Protein AF-A0A7J0GG10-F1 (afdb_monomer)

Secondary structure (DSSP, 8-state):
-TTSGGGGGTT-SEEEEE-TTS-EEEEEESS---HHHHHHHHHHHHHHEETTEES---HHHHHHHHHHHHHHHHHHHHHHHHHHHHHHHHT-

Radius of gyration: 19.38 Å; Cα contacts (8 Å, |Δi|>4): 59; chains: 1; bounding box: 46×27×62 Å

Mean predicted aligned error: 11.8 Å

Structure (mmCIF, N/CA/C/O backbone):
data_AF-A0A7J0GG10-F1
#
_entry.id   AF-A0A7J0GG10-F1
#
loop_
_atom_site.group_PDB
_atom_site.id
_atom_site.type_symbol
_atom_site.label_atom_id
_atom_site.label_alt_id
_atom_site.label_comp_id
_atom_site.label_asym_id
_atom_site.label_entity_id
_atom_site.label_seq_id
_atom_site.pdbx_PDB_ins_code
_atom_site.Cartn_x
_atom_site.Cartn_y
_atom_site.Cartn_z
_atom_site.occupancy
_atom_site.B_iso_or_equiv
_atom_site.auth_seq_id
_atom_site.auth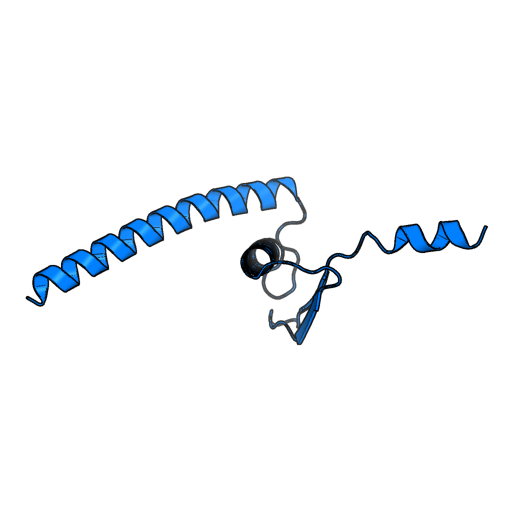_comp_id
_atom_site.auth_asym_id
_atom_site.auth_atom_id
_atom_site.pdbx_PDB_model_num
ATOM 1 N N . MET A 1 1 ? 31.190 4.363 -24.892 1.00 56.78 1 MET A N 1
ATOM 2 C CA . MET A 1 1 ? 29.891 3.772 -25.287 1.00 56.78 1 MET A CA 1
ATOM 3 C C . MET A 1 1 ? 29.279 2.852 -24.219 1.00 56.78 1 MET A C 1
ATOM 5 O O . MET A 1 1 ? 28.086 2.967 -23.991 1.00 56.78 1 MET A O 1
ATOM 9 N N . LEU A 1 2 ? 30.048 2.028 -23.481 1.00 47.97 2 LEU A N 1
ATOM 10 C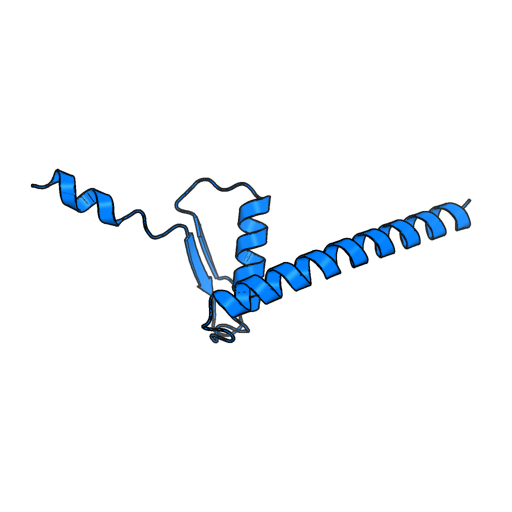 CA . LEU A 1 2 ? 29.497 1.149 -22.421 1.00 47.97 2 LEU A CA 1
ATOM 11 C C . LEU A 1 2 ? 28.978 1.852 -21.142 1.00 47.97 2 LEU A C 1
ATOM 13 O O . LEU A 1 2 ? 28.205 1.259 -20.399 1.00 47.97 2 LEU A O 1
ATOM 17 N N . ARG A 1 3 ? 29.332 3.118 -20.879 1.00 50.59 3 ARG A N 1
ATOM 18 C CA . ARG A 1 3 ? 28.859 3.859 -19.686 1.00 50.59 3 ARG A CA 1
ATOM 19 C C . ARG A 1 3 ? 27.427 4.410 -19.820 1.00 50.59 3 ARG A C 1
ATOM 21 O O . ARG A 1 3 ? 26.851 4.829 -18.825 1.00 50.59 3 ARG A O 1
ATOM 28 N N . LEU A 1 4 ? 26.844 4.381 -21.025 1.00 46.31 4 LEU A N 1
ATOM 29 C CA . LEU A 1 4 ? 25.507 4.926 -21.306 1.00 46.31 4 LEU A CA 1
ATOM 30 C C . LEU A 1 4 ? 24.379 3.881 -21.169 1.00 46.31 4 LEU A C 1
ATOM 32 O O . LEU A 1 4 ? 23.223 4.254 -21.020 1.00 46.31 4 LEU A O 1
ATOM 36 N N . MET A 1 5 ? 24.694 2.578 -21.147 1.00 51.91 5 MET A N 1
ATOM 37 C CA . MET A 1 5 ? 23.689 1.513 -20.968 1.00 51.91 5 MET A CA 1
ATOM 38 C C . MET A 1 5 ? 23.283 1.268 -19.505 1.00 51.91 5 MET A C 1
ATOM 40 O O . MET A 1 5 ? 22.215 0.719 -19.255 1.00 51.91 5 MET A O 1
ATOM 44 N N . LEU A 1 6 ? 24.083 1.712 -18.530 1.00 48.56 6 LEU A N 1
ATOM 45 C CA . LEU A 1 6 ? 23.789 1.540 -17.098 1.00 48.56 6 LEU A CA 1
ATOM 46 C C . LEU A 1 6 ? 22.747 2.531 -16.545 1.00 48.56 6 LEU A C 1
ATOM 48 O O . LEU A 1 6 ? 22.301 2.368 -15.415 1.00 48.56 6 LEU A O 1
ATOM 52 N N . LEU A 1 7 ? 22.327 3.535 -17.324 1.00 45.94 7 LEU A N 1
ATOM 53 C CA . LEU A 1 7 ? 21.376 4.565 -16.878 1.00 45.94 7 LEU A CA 1
ATOM 54 C C . LEU A 1 7 ? 19.893 4.190 -17.058 1.00 45.94 7 LEU A C 1
ATOM 56 O O . LEU A 1 7 ? 19.031 4.879 -16.520 1.00 45.94 7 LEU A O 1
ATOM 60 N N . HIS A 1 8 ? 19.569 3.093 -17.750 1.00 49.75 8 HIS A N 1
ATOM 61 C CA . HIS A 1 8 ? 18.172 2.677 -17.967 1.00 49.75 8 HIS A CA 1
ATOM 62 C C . HIS A 1 8 ? 17.625 1.674 -16.943 1.00 49.75 8 HIS A C 1
ATOM 64 O O . HIS A 1 8 ? 16.464 1.285 -17.037 1.00 49.75 8 HIS A O 1
ATOM 70 N N . VAL A 1 9 ? 18.405 1.290 -15.928 1.00 50.38 9 VAL A N 1
ATOM 71 C CA . VAL A 1 9 ? 17.903 0.434 -14.835 1.00 50.38 9 VAL A CA 1
ATOM 72 C C . VAL A 1 9 ? 17.192 1.240 -13.731 1.00 50.38 9 VAL A C 1
ATOM 74 O O . VAL A 1 9 ? 16.568 0.655 -12.851 1.00 50.38 9 VAL A O 1
ATOM 77 N N . SER A 1 10 ? 17.209 2.579 -13.801 1.00 53.78 10 SER A N 1
ATOM 78 C CA . SER A 1 10 ? 16.624 3.489 -12.797 1.00 53.78 10 SER A CA 1
ATOM 79 C C . SER A 1 10 ? 15.089 3.547 -12.753 1.00 53.78 10 SER A C 1
ATOM 81 O O . SER A 1 10 ? 14.549 4.382 -12.039 1.00 53.78 10 SER A O 1
ATOM 83 N N . GLN A 1 11 ? 14.365 2.717 -13.509 1.00 64.44 11 GLN A N 1
ATOM 84 C CA . GLN A 1 11 ? 12.899 2.824 -13.613 1.00 64.44 11 GLN A CA 1
ATOM 85 C C . GLN A 1 11 ? 12.125 1.802 -12.763 1.00 64.44 11 GLN A C 1
ATOM 87 O O . GLN A 1 11 ? 10.903 1.894 -12.668 1.00 64.44 11 GLN A O 1
ATOM 92 N N . ILE A 1 12 ? 12.798 0.834 -12.126 1.00 69.44 12 ILE A N 1
ATOM 93 C CA . ILE A 1 12 ? 12.132 -0.187 -11.301 1.00 69.44 12 ILE A CA 1
ATOM 94 C C . ILE A 1 12 ? 12.436 0.067 -9.825 1.00 69.44 12 ILE A C 1
ATOM 96 O O . ILE A 1 12 ? 13.498 -0.283 -9.319 1.00 69.44 12 ILE A O 1
ATOM 100 N N . HIS A 1 13 ? 11.471 0.655 -9.122 1.00 73.69 13 HIS A N 1
ATOM 101 C CA . HIS A 1 13 ? 11.573 0.944 -7.689 1.00 73.69 13 HIS A CA 1
ATOM 102 C C . HIS A 1 13 ? 11.340 -0.300 -6.820 1.00 73.69 13 HIS A C 1
ATOM 104 O O . HIS A 1 13 ? 11.985 -0.489 -5.782 1.00 73.69 13 HIS A O 1
ATOM 110 N N . PHE A 1 14 ? 10.437 -1.176 -7.261 1.00 78.44 14 PHE A N 1
ATOM 111 C CA . PHE A 1 14 ? 10.096 -2.415 -6.577 1.00 78.44 14 PHE A CA 1
ATOM 112 C C . PHE A 1 14 ? 9.461 -3.428 -7.534 1.00 78.44 14 PHE A C 1
ATOM 114 O O . PHE A 1 14 ? 8.931 -3.069 -8.583 1.00 78.44 14 PHE A O 1
ATOM 121 N N . VAL A 1 15 ? 9.512 -4.700 -7.151 1.00 81.75 15 VAL A N 1
ATOM 122 C CA . VAL A 1 15 ? 8.829 -5.812 -7.818 1.00 81.75 15 VAL A CA 1
ATOM 123 C C . VAL A 1 15 ? 8.019 -6.563 -6.772 1.00 81.75 15 VAL A C 1
ATOM 125 O O . VAL A 1 15 ? 8.552 -6.925 -5.719 1.00 81.75 15 VAL A O 1
ATOM 128 N N . LEU A 1 16 ? 6.748 -6.823 -7.082 1.00 84.31 16 LEU A N 1
ATOM 129 C CA . LEU A 1 16 ? 5.910 -7.737 -6.315 1.00 84.31 16 LEU A CA 1
ATOM 130 C C . LEU A 1 16 ? 5.454 -8.892 -7.190 1.00 84.31 16 LEU A C 1
ATOM 132 O O . LEU A 1 16 ? 5.096 -8.705 -8.351 1.00 84.31 16 LEU A O 1
ATOM 136 N N . LEU A 1 17 ? 5.429 -10.080 -6.597 1.00 81.12 17 LEU A N 1
ATOM 137 C CA . LEU A 1 17 ? 4.773 -11.248 -7.158 1.00 81.12 17 LEU A CA 1
ATOM 138 C C . LEU A 1 17 ? 3.498 -11.509 -6.366 1.00 81.12 17 LEU A C 1
ATOM 140 O O . LEU A 1 17 ? 3.562 -11.843 -5.180 1.00 81.12 17 LEU A O 1
ATOM 144 N N . ILE A 1 18 ? 2.356 -11.404 -7.036 1.00 80.12 18 ILE A N 1
ATOM 145 C CA . ILE A 1 18 ? 1.041 -11.653 -6.450 1.00 80.12 18 ILE A CA 1
ATOM 146 C C . ILE A 1 18 ? 0.475 -12.931 -7.072 1.00 80.12 18 ILE A C 1
ATOM 148 O O . ILE A 1 18 ? 0.506 -13.125 -8.285 1.00 80.12 18 ILE A O 1
ATOM 152 N N . SER A 1 19 ? 0.008 -13.852 -6.232 1.00 78.19 19 SER A N 1
ATOM 153 C CA . SER A 1 19 ? -0.705 -15.042 -6.707 1.00 78.19 19 SER A CA 1
ATOM 154 C C . SER A 1 19 ? -2.103 -14.680 -7.212 1.00 78.19 19 SER A C 1
ATOM 156 O O . SER A 1 19 ? -2.667 -13.683 -6.779 1.00 78.19 19 SER A O 1
ATOM 158 N N . ARG A 1 20 ? -2.731 -15.549 -8.014 1.00 73.88 20 ARG A N 1
ATOM 159 C CA . ARG A 1 20 ? -4.132 -15.393 -8.474 1.00 73.88 20 ARG A CA 1
ATOM 160 C C . ARG A 1 20 ? -5.184 -15.242 -7.356 1.00 73.88 20 ARG A C 1
ATOM 162 O O . ARG A 1 20 ? -6.349 -15.034 -7.640 1.00 73.88 20 ARG A O 1
ATOM 169 N N . GLN A 1 21 ? -4.798 -15.442 -6.098 1.00 75.00 21 GLN A N 1
ATOM 170 C CA . GLN A 1 21 ? -5.651 -15.305 -4.912 1.00 75.00 21 GLN A CA 1
ATOM 171 C C . GLN A 1 21 ? -5.343 -14.006 -4.144 1.00 75.00 21 GLN A C 1
ATOM 173 O O . GLN A 1 21 ? -5.684 -13.896 -2.972 1.00 75.00 21 GLN A O 1
ATOM 178 N N . GLY A 1 22 ? -4.585 -13.076 -4.734 1.00 69.75 22 GLY A N 1
ATOM 179 C CA . GLY A 1 22 ? -4.161 -11.826 -4.093 1.00 69.75 22 GLY A CA 1
ATOM 180 C C . GLY A 1 22 ? -3.014 -11.959 -3.080 1.00 69.75 22 GLY A C 1
ATOM 181 O O . GLY A 1 22 ? -2.513 -10.957 -2.586 1.00 69.75 22 GLY A O 1
ATOM 182 N N . LYS A 1 23 ? -2.533 -13.173 -2.769 1.00 79.69 23 LYS A N 1
ATOM 183 C CA . LYS A 1 23 ? -1.432 -13.350 -1.800 1.00 79.69 23 LYS A CA 1
ATOM 184 C C . LYS A 1 23 ? -0.093 -12.900 -2.384 1.00 79.69 23 LYS A C 1
ATOM 186 O O . LYS A 1 23 ? 0.328 -13.449 -3.409 1.00 79.69 23 LYS A O 1
ATOM 191 N N . VAL A 1 24 ? 0.590 -11.983 -1.699 1.00 82.00 24 VAL A N 1
ATOM 192 C CA . VAL A 1 24 ? 1.963 -11.563 -2.015 1.00 82.00 24 VAL A CA 1
ATOM 193 C C . VAL A 1 24 ? 2.922 -12.711 -1.703 1.00 82.00 24 VAL A C 1
ATOM 195 O O . VAL A 1 24 ? 3.022 -13.164 -0.566 1.00 82.00 24 VAL A O 1
ATOM 198 N N . ARG A 1 25 ? 3.610 -13.212 -2.730 1.00 83.00 25 ARG A N 1
ATOM 199 C CA . ARG A 1 25 ? 4.580 -14.316 -2.629 1.00 83.00 25 ARG A CA 1
ATOM 200 C C . ARG A 1 25 ? 6.026 -13.841 -2.658 1.00 83.00 25 ARG A C 1
ATOM 202 O O . ARG A 1 25 ? 6.905 -14.551 -2.182 1.00 83.00 25 ARG A O 1
ATOM 209 N N . LEU A 1 26 ? 6.276 -12.667 -3.230 1.00 83.94 26 LEU A N 1
ATOM 210 C CA . LEU A 1 26 ? 7.598 -12.058 -3.275 1.00 83.94 26 LEU A CA 1
ATOM 211 C C . LEU A 1 26 ? 7.456 -10.541 -3.267 1.00 83.94 26 LEU A C 1
ATOM 213 O O . LEU A 1 26 ? 6.648 -10.000 -4.018 1.00 83.94 26 LEU A O 1
ATOM 217 N N . THR A 1 27 ? 8.298 -9.877 -2.481 1.00 86.44 27 THR A N 1
ATOM 218 C CA . THR A 1 27 ? 8.486 -8.429 -2.549 1.00 86.44 27 THR A CA 1
ATOM 219 C C . THR A 1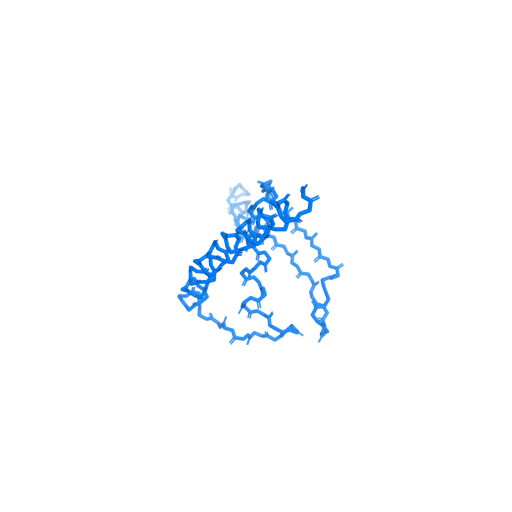 27 ? 9.974 -8.135 -2.58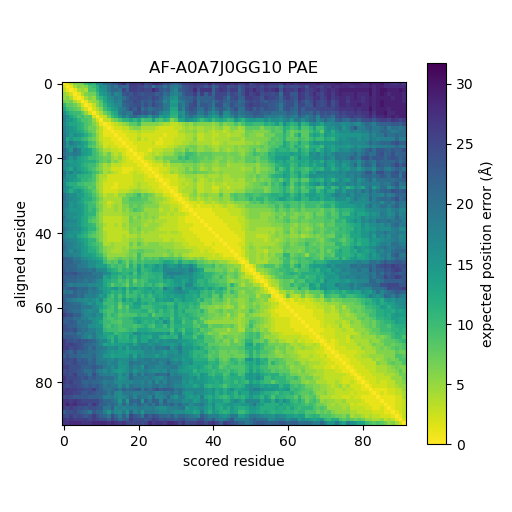5 1.00 86.44 27 THR A C 1
ATOM 221 O O . THR A 1 27 ? 10.717 -8.556 -1.698 1.00 86.44 27 THR A O 1
ATOM 224 N N . LYS A 1 28 ? 10.412 -7.378 -3.590 1.00 83.81 28 LYS A N 1
ATOM 225 C CA . LYS A 1 28 ? 11.787 -6.895 -3.701 1.00 83.81 28 LYS A CA 1
ATOM 226 C C . LYS A 1 28 ? 11.796 -5.388 -3.920 1.00 83.81 28 LYS A C 1
ATOM 228 O O . LYS A 1 28 ? 11.205 -4.898 -4.875 1.00 83.81 28 LYS A O 1
ATOM 233 N N . TRP A 1 29 ? 12.494 -4.671 -3.044 1.00 83.56 29 TRP A N 1
ATOM 234 C CA . TRP A 1 29 ? 12.701 -3.225 -3.133 1.00 83.56 29 TRP A CA 1
ATOM 235 C C . TRP A 1 29 ? 14.115 -2.962 -3.645 1.00 83.56 29 TRP A C 1
ATOM 237 O O . TRP A 1 29 ? 15.071 -3.511 -3.099 1.00 83.56 29 TRP A O 1
ATOM 247 N N . TYR A 1 30 ? 14.247 -2.143 -4.686 1.00 80.38 30 TYR A N 1
ATOM 248 C CA . TYR A 1 30 ? 15.544 -1.816 -5.294 1.00 80.38 30 TYR A CA 1
ATOM 249 C C . TYR A 1 30 ? 16.112 -0.483 -4.793 1.00 80.38 30 TYR A C 1
ATOM 251 O O . TYR A 1 30 ? 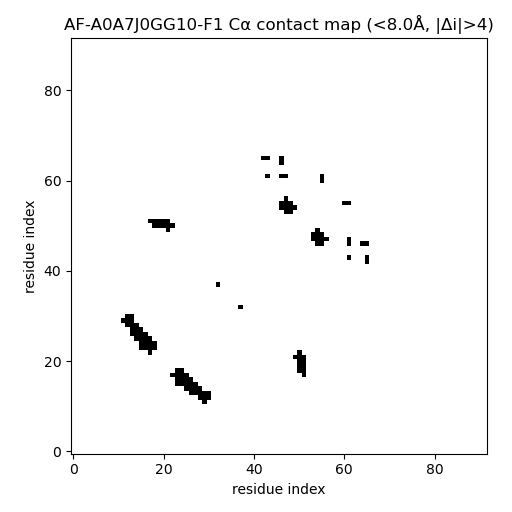17.261 -0.155 -5.076 1.00 80.38 30 TYR A O 1
ATOM 259 N N . SER A 1 31 ? 15.334 0.269 -4.012 1.00 81.44 31 SER A N 1
ATOM 260 C CA . SER A 1 31 ? 15.768 1.501 -3.351 1.00 81.44 31 SER A CA 1
ATOM 261 C C . SER A 1 31 ? 15.409 1.473 -1.859 1.00 81.44 31 SER A C 1
ATOM 263 O O . SER A 1 31 ? 14.423 0.831 -1.469 1.00 81.44 31 SER A O 1
ATOM 265 N N . PRO A 1 32 ? 16.207 2.128 -0.997 1.00 81.06 32 PRO A N 1
ATOM 266 C CA . PRO A 1 32 ? 15.886 2.251 0.417 1.00 81.06 32 PRO A CA 1
ATOM 267 C C . PRO A 1 32 ? 14.678 3.181 0.586 1.00 81.06 32 PRO A C 1
ATOM 269 O O . PRO A 1 32 ? 14.757 4.372 0.313 1.00 81.06 32 PRO A O 1
ATOM 272 N N . TYR A 1 33 ? 13.565 2.610 1.042 1.00 81.44 33 TYR A N 1
ATOM 273 C CA . TYR A 1 33 ? 12.339 3.325 1.398 1.00 81.44 33 TYR A CA 1
ATOM 274 C C . TYR A 1 33 ? 12.065 3.154 2.882 1.00 81.44 33 TYR A C 1
ATOM 276 O O . TYR A 1 33 ? 12.280 2.068 3.433 1.00 81.44 33 TYR A O 1
ATOM 284 N N . SER A 1 34 ? 11.538 4.198 3.511 1.00 84.56 34 SER A N 1
ATOM 285 C CA . SER A 1 34 ? 11.015 4.122 4.870 1.00 84.56 34 SER A CA 1
ATOM 286 C C . SER A 1 34 ? 9.810 3.179 4.945 1.00 84.56 34 SER A C 1
ATOM 288 O O . SER A 1 34 ? 9.113 2.928 3.957 1.00 84.56 34 SER A O 1
ATOM 290 N N . GLN A 1 35 ? 9.515 2.674 6.147 1.00 80.31 35 GLN A N 1
ATOM 291 C CA . GLN A 1 35 ? 8.348 1.814 6.357 1.00 80.31 35 GLN A CA 1
ATOM 292 C C . GLN A 1 35 ? 7.045 2.520 5.953 1.00 80.31 35 GLN A C 1
ATOM 294 O O . GLN A 1 35 ? 6.172 1.903 5.353 1.00 80.31 35 GLN A O 1
ATOM 299 N N . LYS A 1 36 ? 6.946 3.831 6.207 1.00 79.06 36 LYS A N 1
ATOM 300 C CA . LYS A 1 36 ? 5.788 4.654 5.840 1.00 79.06 36 LYS A CA 1
ATOM 301 C C . LYS A 1 36 ? 5.569 4.698 4.326 1.00 79.06 36 LYS A C 1
ATOM 303 O O . LYS A 1 36 ? 4.438 4.561 3.871 1.00 79.06 36 LYS A O 1
ATOM 308 N N . GLU A 1 37 ? 6.634 4.863 3.546 1.00 79.50 37 GLU A N 1
ATOM 309 C CA . GLU A 1 37 ? 6.558 4.883 2.079 1.00 79.50 37 GLU A CA 1
ATOM 310 C C . GLU A 1 37 ? 6.181 3.515 1.510 1.00 79.50 37 GLU A C 1
ATOM 312 O O . GLU A 1 37 ? 5.349 3.433 0.608 1.00 79.50 37 GLU A O 1
ATOM 317 N N . ARG A 1 38 ? 6.727 2.434 2.079 1.00 79.69 38 ARG A N 1
ATOM 318 C CA . ARG A 1 38 ? 6.368 1.064 1.686 1.00 79.69 38 ARG A CA 1
ATOM 319 C C . ARG A 1 38 ? 4.901 0.767 1.965 1.00 79.69 38 ARG A C 1
ATOM 321 O O . ARG A 1 38 ? 4.221 0.244 1.093 1.00 79.69 38 ARG A O 1
ATOM 328 N N . THR A 1 39 ? 4.403 1.136 3.146 1.00 82.12 39 THR A N 1
ATOM 329 C CA . THR A 1 39 ? 2.988 0.968 3.499 1.00 82.12 39 THR A CA 1
ATOM 330 C C . THR A 1 39 ? 2.081 1.734 2.537 1.00 82.12 39 THR A C 1
ATOM 332 O O . THR A 1 39 ? 1.109 1.170 2.050 1.00 82.12 39 THR A O 1
ATOM 335 N N . LYS A 1 40 ? 2.431 2.980 2.185 1.00 80.69 40 LYS A N 1
ATOM 336 C CA . LYS A 1 40 ? 1.690 3.733 1.162 1.00 80.69 40 LYS A CA 1
ATOM 337 C C . LYS A 1 40 ? 1.678 3.012 -0.182 1.00 80.69 40 LYS A C 1
ATOM 339 O O . LYS A 1 40 ? 0.621 2.896 -0.784 1.00 80.69 40 LYS A O 1
ATOM 344 N N . ALA A 1 41 ? 2.821 2.502 -0.638 1.00 81.50 41 ALA A N 1
ATOM 345 C CA . ALA A 1 41 ? 2.897 1.756 -1.890 1.00 81.50 41 ALA A CA 1
ATOM 346 C C . ALA A 1 41 ? 2.000 0.507 -1.892 1.00 81.50 41 ALA A C 1
ATOM 348 O O . ALA A 1 41 ? 1.366 0.246 -2.907 1.00 81.50 41 ALA A O 1
ATOM 349 N N . TYR A 1 42 ? 1.889 -0.215 -0.771 1.00 80.75 42 TYR A N 1
ATOM 350 C CA . TYR A 1 42 ? 0.940 -1.327 -0.647 1.00 80.75 42 TYR A CA 1
ATOM 351 C C . TYR A 1 42 ? -0.518 -0.876 -0.758 1.00 80.75 42 TYR A C 1
ATOM 353 O O . TYR A 1 42 ? -1.255 -1.479 -1.524 1.00 80.75 42 TYR A O 1
ATOM 361 N N . TYR A 1 43 ? -0.913 0.224 -0.109 1.00 79.06 43 TYR A N 1
ATOM 362 C CA . TYR A 1 43 ? -2.273 0.754 -0.273 1.00 79.06 43 TYR A CA 1
ATOM 363 C C . TYR A 1 43 ? -2.578 1.154 -1.720 1.00 79.06 43 TYR A C 1
ATOM 365 O O . TYR A 1 43 ? -3.652 0.859 -2.230 1.00 79.06 43 TYR A O 1
ATOM 373 N N . MET A 1 44 ? -1.615 1.764 -2.421 1.00 76.88 44 MET A N 1
ATOM 374 C CA . MET A 1 44 ? -1.792 2.067 -3.846 1.00 76.88 44 MET A CA 1
ATOM 375 C C . MET A 1 44 ? -1.951 0.803 -4.695 1.00 76.88 44 MET A C 1
ATOM 377 O O . MET A 1 44 ? -2.662 0.827 -5.693 1.00 76.88 44 MET A O 1
ATOM 381 N N . LEU A 1 45 ? -1.247 -0.274 -4.338 1.00 77.25 45 LEU A N 1
ATOM 382 C CA . LEU A 1 45 ? -1.321 -1.549 -5.045 1.00 77.25 45 LEU A CA 1
ATOM 383 C C . LEU A 1 45 ? -2.656 -2.247 -4.816 1.00 77.25 45 LEU A C 1
ATOM 385 O O . LEU A 1 45 ? -3.180 -2.792 -5.778 1.00 77.25 45 LEU A O 1
ATOM 389 N N . ASP A 1 46 ? -3.201 -2.195 -3.602 1.00 77.12 46 ASP A N 1
ATOM 390 C CA . ASP A 1 46 ? -4.526 -2.742 -3.297 1.00 77.12 46 ASP A CA 1
ATOM 391 C C . ASP A 1 46 ? -5.623 -2.014 -4.093 1.00 77.12 46 ASP A C 1
ATOM 393 O O . ASP A 1 46 ? -6.532 -2.652 -4.615 1.00 77.12 46 ASP A O 1
ATOM 397 N N . GLU A 1 47 ? -5.502 -0.693 -4.272 1.00 72.38 47 GLU A N 1
ATOM 398 C CA . GLU A 1 47 ? -6.454 0.086 -5.080 1.00 72.38 47 GLU A CA 1
ATOM 399 C C . GLU A 1 47 ? -6.295 -0.167 -6.591 1.00 72.38 47 GLU A C 1
ATOM 401 O O . GLU A 1 47 ? -7.241 -0.061 -7.370 1.00 72.38 47 GLU A O 1
ATOM 406 N N . LEU A 1 48 ? -5.074 -0.491 -7.027 1.00 71.19 48 LEU A N 1
ATOM 407 C CA . LEU A 1 48 ? -4.767 -0.810 -8.421 1.00 71.19 48 LEU A CA 1
ATOM 408 C C . LEU A 1 48 ? -5.191 -2.244 -8.783 1.00 71.19 48 LEU A C 1
ATOM 410 O O . LEU A 1 48 ? -5.596 -2.501 -9.921 1.00 71.19 48 LEU A O 1
ATOM 414 N N . LEU A 1 49 ? -5.047 -3.178 -7.840 1.00 70.50 49 LEU A N 1
ATOM 415 C CA . LEU A 1 49 ? -5.172 -4.617 -8.041 1.00 70.50 49 LEU A CA 1
ATOM 416 C C . LEU A 1 49 ? -6.070 -5.248 -6.970 1.00 70.50 49 LEU A C 1
ATOM 418 O O . LEU A 1 49 ? -5.667 -5.363 -5.816 1.00 70.50 49 LEU A O 1
ATOM 422 N N . ILE A 1 50 ? -7.202 -5.827 -7.377 1.00 68.06 50 ILE A N 1
ATOM 423 C CA . ILE A 1 50 ? -7.966 -6.750 -6.524 1.00 68.06 50 ILE A CA 1
ATOM 424 C C . ILE A 1 50 ? -7.771 -8.177 -7.032 1.00 68.06 50 ILE A C 1
ATOM 426 O O . ILE A 1 50 ? -7.925 -8.467 -8.215 1.00 68.06 50 ILE A O 1
ATOM 430 N N . ALA A 1 51 ? -7.388 -9.088 -6.130 1.00 63.12 51 ALA A N 1
ATOM 431 C CA . ALA A 1 51 ? -7.176 -10.517 -6.410 1.00 63.12 51 ALA A CA 1
ATOM 432 C C . ALA A 1 51 ? -6.182 -10.841 -7.555 1.00 63.12 51 ALA A C 1
ATOM 434 O O . ALA A 1 51 ? -6.115 -11.978 -8.019 1.00 63.12 51 ALA A O 1
ATOM 435 N N . GLY A 1 52 ? -5.348 -9.878 -7.959 1.00 61.81 52 GLY A N 1
ATOM 436 C C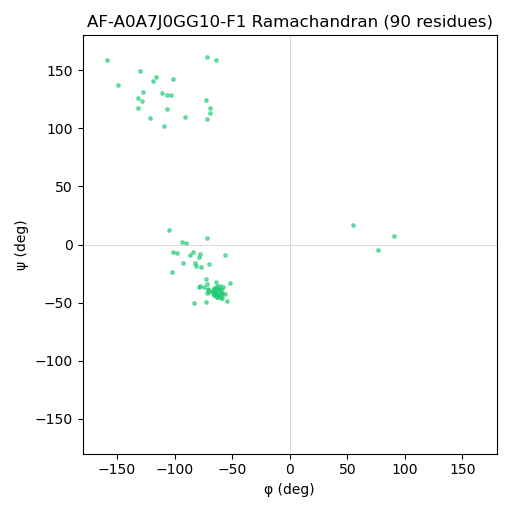A . GLY A 1 52 ? -4.405 -10.027 -9.071 1.00 61.81 52 GLY A CA 1
ATOM 437 C C . GLY A 1 52 ? -4.957 -9.606 -10.437 1.00 61.81 52 GLY A C 1
ATOM 438 O O . GLY A 1 52 ? -4.269 -9.811 -11.436 1.00 61.81 52 GLY A O 1
ATOM 439 N N . GLU A 1 53 ? -6.149 -9.007 -10.491 1.00 67.12 53 GLU A N 1
ATOM 440 C CA . GLU A 1 53 ? -6.693 -8.356 -11.685 1.00 67.12 53 GLU A CA 1
ATOM 441 C C . GLU A 1 53 ? -6.538 -6.836 -11.594 1.00 67.12 53 GLU A C 1
ATOM 443 O O . GLU A 1 53 ? -6.667 -6.247 -10.520 1.00 67.12 53 GLU A O 1
ATOM 448 N N . LEU A 1 54 ? -6.231 -6.202 -12.731 1.00 66.38 54 LEU A N 1
ATOM 449 C CA . LEU A 1 54 ? -6.134 -4.749 -12.830 1.00 66.38 54 LEU A CA 1
ATOM 450 C C . LEU A 1 54 ? -7.531 -4.152 -12.742 1.00 66.38 54 LEU A C 1
ATOM 452 O O . LEU A 1 54 ? -8.307 -4.257 -13.689 1.00 66.38 54 LEU A O 1
ATOM 456 N N . GLN A 1 55 ? -7.824 -3.514 -11.618 1.00 68.12 55 GLN A N 1
ATOM 457 C CA . GLN A 1 55 ? -9.102 -2.852 -11.425 1.00 68.12 55 GLN A CA 1
ATOM 458 C C . GLN A 1 55 ? -9.082 -1.464 -12.055 1.00 68.12 55 GLN A C 1
ATOM 460 O O . GLN A 1 55 ? -9.929 -1.138 -12.882 1.00 68.12 55 GLN A O 1
ATOM 465 N N . GLU A 1 56 ? -8.058 -0.674 -11.732 1.00 68.69 56 GLU A N 1
ATOM 466 C CA . GLU A 1 56 ? -7.931 0.706 -12.190 1.00 68.69 56 GLU A CA 1
ATOM 467 C C . GLU A 1 56 ? -6.632 0.901 -12.970 1.00 68.69 56 GLU A C 1
ATOM 469 O O . GLU A 1 56 ? -5.541 0.934 -12.417 1.00 68.69 56 GLU A O 1
ATOM 474 N N . SER A 1 57 ? -6.719 1.078 -14.288 1.00 71.62 57 SER A N 1
ATOM 475 C CA . SER A 1 57 ? -5.533 1.335 -15.125 1.00 71.62 57 SER A CA 1
ATOM 476 C C . SER A 1 57 ? -5.088 2.808 -15.113 1.00 71.62 57 SER A C 1
ATOM 478 O O . SER A 1 57 ? -3.966 3.135 -15.515 1.00 71.62 57 SER A O 1
ATOM 480 N N . SER A 1 58 ? -5.950 3.721 -14.647 1.00 75.81 58 SER A N 1
ATOM 481 C CA . SER A 1 58 ? -5.710 5.166 -14.683 1.00 75.81 58 SER A CA 1
ATOM 482 C C . SER A 1 58 ? -5.027 5.671 -13.415 1.00 75.81 58 SER A C 1
ATOM 484 O O . SER A 1 58 ? -5.655 5.847 -12.370 1.00 75.81 58 SER A O 1
ATOM 486 N N . LYS A 1 59 ? -3.751 6.061 -13.541 1.00 68.31 59 LYS A N 1
ATOM 487 C CA . LYS A 1 59 ? -2.970 6.702 -12.462 1.00 68.31 59 LYS A CA 1
ATOM 488 C C . LYS A 1 59 ? -3.679 7.916 -11.838 1.00 68.31 59 LYS A C 1
ATOM 490 O O . LYS A 1 59 ? -3.533 8.164 -10.645 1.00 68.31 59 LYS A O 1
ATOM 495 N N . LYS A 1 60 ? -4.456 8.672 -12.628 1.00 75.19 60 LYS A N 1
ATOM 496 C CA . LYS A 1 60 ? -5.216 9.850 -12.163 1.00 75.19 60 LYS A CA 1
ATOM 497 C C . LYS A 1 60 ? -6.413 9.459 -11.293 1.00 75.19 60 LYS A C 1
ATOM 499 O O . LYS A 1 60 ? -6.788 10.209 -10.394 1.00 75.19 60 LYS A O 1
ATOM 504 N N . THR A 1 61 ? -7.044 8.324 -11.577 1.00 73.31 61 THR A N 1
ATOM 505 C CA . THR A 1 61 ? -8.142 7.802 -10.757 1.00 73.31 61 THR A CA 1
ATOM 506 C C . THR A 1 61 ? -7.595 7.252 -9.449 1.00 73.31 61 THR A C 1
ATOM 508 O O . THR A 1 61 ? -8.020 7.711 -8.394 1.00 73.31 61 THR A O 1
ATOM 511 N N . VAL A 1 62 ? -6.559 6.414 -9.524 1.00 74.12 62 VAL A N 1
ATOM 512 C CA . VAL A 1 62 ? -5.884 5.833 -8.354 1.00 74.12 62 VAL A CA 1
ATOM 513 C C . VAL A 1 62 ? -5.412 6.921 -7.381 1.00 74.12 62 VAL A C 1
ATOM 515 O O . VAL A 1 62 ? -5.750 6.881 -6.204 1.00 74.12 62 VAL A O 1
ATOM 518 N N . ALA A 1 63 ? -4.736 7.970 -7.866 1.00 75.62 63 ALA A N 1
ATOM 519 C CA . ALA A 1 63 ? -4.271 9.070 -7.012 1.00 75.62 63 ALA A CA 1
ATOM 520 C C . ALA A 1 63 ? -5.406 9.817 -6.284 1.00 75.62 63 ALA A C 1
ATOM 522 O O . ALA A 1 63 ? -5.232 10.242 -5.143 1.00 75.62 63 ALA A O 1
ATOM 523 N N . ARG A 1 64 ? -6.571 9.980 -6.929 1.00 80.12 64 ARG A N 1
ATOM 524 C CA . ARG A 1 64 ? -7.741 10.614 -6.301 1.00 80.12 64 ARG A CA 1
ATOM 525 C C . ARG A 1 64 ? -8.369 9.716 -5.239 1.00 80.12 64 ARG A C 1
ATOM 527 O O . ARG A 1 64 ? -8.736 10.226 -4.187 1.00 80.12 64 ARG A O 1
ATOM 534 N N . LEU A 1 65 ? -8.482 8.416 -5.513 1.00 74.25 65 LEU A N 1
ATOM 535 C CA . LEU A 1 65 ? -9.031 7.440 -4.569 1.00 74.25 65 LEU A CA 1
ATOM 536 C C . LEU A 1 65 ? -8.160 7.335 -3.314 1.00 74.25 65 LEU A C 1
ATOM 538 O O . LEU A 1 65 ? -8.686 7.418 -2.210 1.00 74.25 65 LEU A O 1
ATOM 542 N N . ILE A 1 66 ? -6.832 7.307 -3.471 1.00 78.81 66 ILE A N 1
ATOM 543 C CA . ILE A 1 66 ? -5.889 7.330 -2.341 1.00 78.81 66 ILE A CA 1
ATOM 544 C C . ILE A 1 66 ? -6.059 8.602 -1.502 1.00 78.81 66 ILE A C 1
ATOM 546 O O . ILE A 1 66 ? -6.147 8.526 -0.282 1.00 78.81 66 ILE A O 1
ATOM 550 N N . ALA A 1 67 ? -6.148 9.776 -2.137 1.00 81.12 67 ALA A N 1
ATOM 551 C CA . ALA A 1 67 ? -6.335 11.035 -1.411 1.00 81.12 67 ALA A CA 1
ATOM 552 C C . ALA A 1 67 ? -7.671 11.078 -0.647 1.00 81.12 67 ALA A C 1
ATOM 554 O O . ALA A 1 67 ? -7.735 11.593 0.470 1.00 81.12 67 ALA A O 1
ATOM 555 N N . ALA A 1 68 ? -8.734 10.515 -1.229 1.00 76.38 68 ALA A N 1
ATOM 556 C CA . ALA A 1 68 ? -10.013 10.364 -0.546 1.00 76.38 68 ALA A CA 1
ATOM 557 C C . ALA A 1 68 ? -9.901 9.389 0.641 1.00 76.38 68 ALA A C 1
ATOM 559 O O . ALA A 1 68 ? -10.386 9.697 1.729 1.00 76.38 68 ALA A O 1
ATOM 560 N N . GLN A 1 69 ? -9.212 8.258 0.471 1.00 73.75 69 GLN A N 1
ATOM 561 C CA . GLN A 1 69 ? -9.008 7.264 1.525 1.00 73.75 69 GLN A CA 1
ATOM 562 C C . GLN A 1 69 ? -8.174 7.814 2.691 1.00 73.75 69 GLN A C 1
ATOM 564 O O . GLN A 1 69 ? -8.535 7.577 3.841 1.00 73.75 69 GLN A O 1
ATOM 569 N N . ASP A 1 70 ? -7.135 8.612 2.425 1.00 82.31 70 ASP A N 1
ATOM 570 C CA . ASP A 1 70 ? -6.342 9.280 3.467 1.00 82.31 70 ASP A CA 1
ATOM 571 C C . ASP A 1 70 ? -7.238 10.139 4.385 1.00 82.31 70 ASP A C 1
ATOM 573 O O . ASP A 1 70 ? -7.110 10.074 5.608 1.00 82.31 70 ASP A O 1
ATOM 577 N N . SER A 1 71 ? -8.202 10.884 3.824 1.00 78.62 71 SER A N 1
ATOM 578 C CA . SER A 1 71 ? -9.141 11.694 4.621 1.00 78.62 71 SER A CA 1
ATOM 579 C C . SER A 1 71 ? -10.071 10.850 5.502 1.00 78.62 71 SER A C 1
ATOM 581 O O . SER A 1 71 ? -10.331 11.201 6.653 1.00 78.62 71 SER A O 1
ATOM 583 N N . LEU A 1 72 ? -10.523 9.701 4.989 1.00 75.75 72 LEU A N 1
ATOM 584 C CA . LEU A 1 72 ? -11.381 8.772 5.724 1.00 75.75 72 LEU A CA 1
ATOM 585 C C . LEU A 1 72 ? -10.614 8.059 6.841 1.00 75.75 72 LEU A C 1
ATOM 587 O O . LEU A 1 72 ? -11.158 7.852 7.924 1.00 75.75 72 LEU A O 1
ATOM 591 N N . VAL A 1 73 ? -9.350 7.703 6.600 1.00 78.31 73 VAL A N 1
ATOM 592 C CA . VAL A 1 73 ? -8.489 7.059 7.599 1.00 78.31 73 VAL A CA 1
ATOM 593 C C . VAL A 1 73 ? -8.200 8.001 8.764 1.00 78.31 73 VAL A C 1
ATOM 595 O O . VAL A 1 73 ? -8.241 7.560 9.912 1.00 78.31 73 VAL A O 1
ATOM 598 N N . GLU A 1 74 ? -7.932 9.283 8.508 1.00 81.00 74 GLU A N 1
ATOM 599 C CA . GLU A 1 74 ? -7.727 10.255 9.590 1.00 81.00 74 GLU A CA 1
ATOM 600 C C . GLU A 1 74 ? -9.011 10.479 10.403 1.00 81.00 74 GLU A C 1
ATOM 602 O O . GLU A 1 74 ? -8.968 10.380 11.630 1.00 81.00 74 GLU A O 1
ATOM 607 N N . ALA A 1 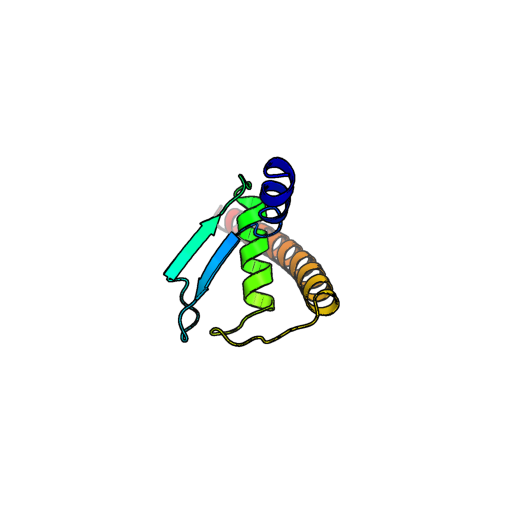75 ? -10.171 10.618 9.748 1.00 79.38 75 ALA A N 1
ATOM 608 C CA . ALA A 1 75 ? -11.458 10.696 10.444 1.00 79.38 75 ALA A CA 1
ATOM 609 C C . ALA A 1 75 ? -11.737 9.442 11.302 1.00 79.38 75 ALA A C 1
ATOM 611 O O . ALA A 1 75 ? -12.167 9.542 12.451 1.00 79.38 75 ALA A O 1
ATOM 612 N N . ALA A 1 76 ? -11.427 8.246 10.788 1.00 76.88 76 ALA A N 1
ATOM 613 C CA . ALA A 1 76 ? -11.591 6.995 11.528 1.00 76.88 76 ALA A CA 1
ATOM 614 C C . ALA A 1 76 ? -10.655 6.897 12.747 1.00 76.88 76 ALA A C 1
ATOM 616 O O . ALA A 1 76 ? -11.066 6.401 13.799 1.00 76.88 76 ALA A O 1
ATOM 617 N N . LYS A 1 77 ? -9.410 7.385 12.644 1.00 79.62 77 LYS A N 1
ATOM 618 C CA . LYS A 1 77 ? -8.467 7.438 13.777 1.00 79.62 77 LYS A CA 1
ATOM 619 C C . LYS A 1 77 ? -8.933 8.398 14.868 1.00 79.62 77 LYS A C 1
ATOM 621 O O . LYS A 1 77 ? -8.830 8.057 16.046 1.00 79.62 77 LYS A O 1
ATOM 626 N N . GLU A 1 78 ? -9.448 9.568 14.496 1.00 83.31 78 GLU A N 1
ATOM 627 C CA . GLU A 1 78 ? -10.033 10.533 15.439 1.00 83.31 78 GLU A CA 1
ATOM 628 C C . GLU A 1 78 ? -11.245 9.944 16.168 1.00 83.31 78 GLU A C 1
ATOM 630 O O . GLU A 1 78 ? -11.414 10.111 17.379 1.00 83.31 78 GLU A O 1
ATOM 635 N N . GLN A 1 79 ? -12.068 9.179 15.453 1.00 79.12 79 GLN A N 1
ATOM 636 C CA . GLN A 1 79 ? -13.228 8.524 16.040 1.00 79.12 79 GLN A CA 1
ATOM 637 C C . GLN A 1 79 ? -12.817 7.379 16.978 1.00 79.12 79 GLN A C 1
ATOM 639 O O . GLN A 1 79 ? -13.354 7.257 18.079 1.00 79.12 79 GLN A O 1
ATOM 644 N N . ALA A 1 80 ? -11.806 6.589 16.600 1.00 81.44 80 ALA A N 1
ATOM 645 C CA . ALA A 1 80 ? -11.259 5.522 17.435 1.00 81.44 80 ALA A CA 1
ATOM 646 C C . ALA A 1 80 ? -10.601 6.052 18.721 1.00 81.44 80 ALA A C 1
ATOM 648 O O . ALA A 1 80 ? -10.810 5.486 19.796 1.00 81.44 80 ALA A O 1
ATOM 649 N N . SER A 1 81 ? -9.845 7.153 18.642 1.00 84.50 81 SER A N 1
ATOM 650 C CA . SER A 1 81 ? -9.251 7.785 19.827 1.00 84.50 81 SER A CA 1
ATOM 651 C C . SER A 1 81 ? -10.324 8.360 20.756 1.00 84.50 81 SER A C 1
ATOM 653 O O . SER A 1 81 ? -10.244 8.176 21.971 1.00 84.50 81 SER A O 1
ATOM 655 N N . SER A 1 82 ? -11.381 8.955 20.195 1.00 86.75 82 SER A N 1
ATOM 656 C CA . SER A 1 82 ? -12.536 9.440 20.961 1.00 86.75 82 SER A CA 1
ATOM 657 C C . SER A 1 82 ? -13.246 8.303 21.703 1.00 86.75 82 SER A C 1
ATOM 659 O O . SER A 1 82 ? -13.532 8.428 22.892 1.00 86.75 82 SER A O 1
ATOM 661 N N . ILE A 1 83 ? -13.463 7.160 21.042 1.00 87.19 83 ILE A N 1
ATOM 662 C CA . ILE A 1 83 ? -14.052 5.963 21.665 1.00 87.19 83 ILE A CA 1
ATOM 663 C C . ILE A 1 83 ? -13.150 5.423 22.780 1.00 87.19 83 ILE A C 1
ATOM 665 O O . ILE A 1 83 ? -13.632 5.144 23.877 1.00 87.19 83 ILE A O 1
ATOM 669 N N . SER A 1 84 ? -11.840 5.323 22.536 1.00 88.12 84 SER A N 1
ATOM 670 C CA . SER A 1 84 ? -10.876 4.868 23.545 1.00 88.12 84 SER A CA 1
ATOM 671 C C . SER A 1 84 ? -10.890 5.756 24.791 1.00 88.12 84 SER A C 1
ATOM 673 O O . SER A 1 84 ? -10.853 5.246 25.911 1.00 88.12 84 SER A O 1
ATOM 675 N N . ASN A 1 85 ? -10.975 7.075 24.611 1.00 88.50 85 ASN A N 1
ATOM 676 C CA . ASN A 1 85 ? -11.035 8.029 25.715 1.00 88.50 85 ASN A CA 1
ATOM 677 C C . ASN A 1 85 ? -12.334 7.888 26.520 1.00 88.50 85 ASN A C 1
ATOM 679 O O . ASN A 1 85 ? -12.283 7.892 27.748 1.00 88.50 85 ASN A O 1
ATOM 683 N N . MET A 1 86 ? -13.477 7.691 25.853 1.00 90.38 86 MET A N 1
ATOM 684 C CA . MET A 1 86 ? -14.756 7.4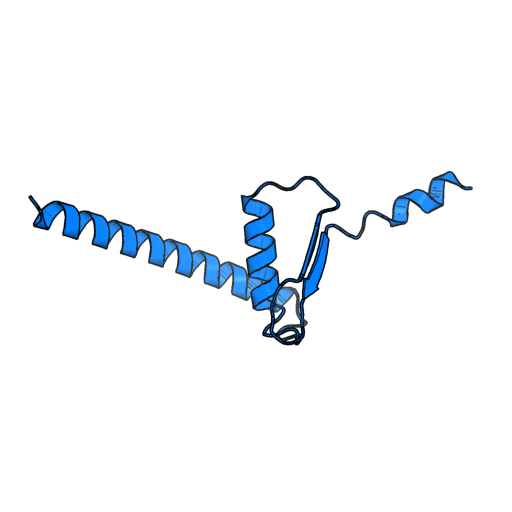49 26.533 1.00 90.38 86 MET A CA 1
ATOM 685 C C . MET A 1 86 ? -14.741 6.153 27.354 1.00 90.38 86 MET A C 1
ATOM 687 O O . MET A 1 86 ? -15.192 6.149 28.497 1.00 90.38 86 MET A O 1
ATOM 691 N N . ILE A 1 87 ? -14.179 5.063 26.818 1.00 89.38 87 ILE A N 1
ATOM 692 C CA . ILE A 1 87 ? -14.048 3.789 27.548 1.00 89.38 87 ILE A CA 1
ATOM 693 C C . ILE A 1 87 ? -13.131 3.956 28.767 1.00 89.38 87 ILE A C 1
ATOM 695 O O . ILE A 1 87 ? -13.465 3.495 29.857 1.00 89.38 87 ILE A O 1
ATOM 699 N N . ALA A 1 88 ? -12.001 4.651 28.610 1.00 86.88 88 ALA A N 1
ATOM 700 C CA . ALA A 1 88 ? -11.071 4.910 29.709 1.00 86.88 88 ALA A CA 1
ATOM 701 C C . ALA A 1 88 ? -11.685 5.780 30.822 1.00 86.88 88 ALA A C 1
ATOM 703 O O . ALA A 1 88 ? -11.337 5.614 31.989 1.00 86.88 88 ALA A O 1
ATOM 704 N N . GLN A 1 89 ? -12.593 6.695 30.472 1.00 83.12 89 GLN A N 1
ATOM 705 C CA . GLN A 1 89 ? -13.348 7.497 31.436 1.00 83.12 89 GLN A CA 1
ATOM 706 C C . GLN A 1 89 ? -14.446 6.692 32.140 1.00 83.12 89 GLN A C 1
ATOM 708 O O . GLN A 1 89 ? -14.655 6.901 33.327 1.00 83.12 89 GLN A O 1
ATOM 713 N N . ALA A 1 90 ? -15.117 5.774 31.440 1.00 82.88 90 ALA A N 1
ATOM 714 C CA . ALA A 1 90 ? -16.188 4.946 32.002 1.00 82.88 90 ALA A CA 1
ATOM 715 C C . ALA A 1 90 ? -15.688 3.777 32.877 1.00 82.88 90 ALA A C 1
ATOM 717 O O . ALA A 1 90 ? -16.462 3.223 33.651 1.00 82.88 90 ALA A O 1
ATOM 718 N N . ALA A 1 91 ? -14.420 3.378 32.735 1.00 74.88 91 ALA A N 1
ATOM 719 C CA . ALA A 1 91 ? -13.785 2.318 33.526 1.00 74.88 91 ALA A CA 1
ATOM 720 C C . ALA A 1 91 ? -13.105 2.820 34.822 1.00 74.88 91 ALA A C 1
ATOM 722 O O . ALA A 1 91 ? -12.497 2.018 35.535 1.00 74.88 91 ALA A O 1
ATOM 723 N N . LYS A 1 92 ? -13.172 4.128 35.103 1.00 57.81 92 LYS A N 1
ATOM 724 C CA . LYS A 1 92 ? -12.801 4.751 36.383 1.00 57.81 92 LYS A CA 1
ATOM 725 C C . LYS A 1 92 ? -14.036 4.959 37.246 1.00 57.81 92 LYS A C 1
ATOM 727 O O . LYS A 1 92 ? -13.874 4.853 38.480 1.00 57.81 92 LYS A O 1
#

pLDDT: mean 74.88, std 10.66, range [45.94, 90.38]

InterPro domains:
  IPR011012 Longin-like domain superfamily [SSF64356] (12-40)
  IPR016635 Adaptor protein complex, sigma subunit [PTHR11753] (12-41)
  IPR022775 AP complex, mu/sigma subunit [PF01217] (11-41)

Sequence (92 aa):
MLRLMLLHVSQIHFVLLISRQGKVRLTKWYSPYSQKERTKAYYMLDELLIAGELQESSKKTVARLIAAQDSLVEAAKEQASSISNMIAQAAK

Foldseek 3Di:
DVVVVVVVVPPDQKDWDADLQRDTPDIDGPDDDDPVVVVLVVVLVVLQDDSRDGPDPDPVVSVVVSVVVVVVVVVVVVVVVVVVVVVVVVVD

Solvent-accessible surface area (backbone atoms only — not comparable to full-atom values): 5572 Å² total; per-residue (Å²): 121,82,80,68,70,71,67,72,68,82,79,60,61,62,51,75,40,62,39,83,79,46,48,76,77,43,78,47,70,73,56,99,69,55,70,70,56,51,53,51,52,50,57,55,44,52,66,29,32,56,48,66,41,83,7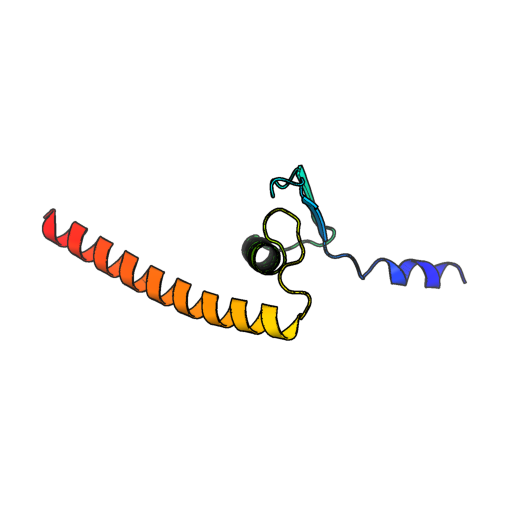0,49,90,47,70,73,56,54,56,50,51,50,56,53,47,52,55,52,51,52,54,50,50,56,51,50,52,52,52,51,52,51,52,61,60,72,75,106

Nearest PDB structures (foldseek):
  1qxx-assembly1_A-2  TM=3.157E-01  e=7.609E+00  Escherichia coli
  7unf-assembly1_a  TM=2.833E-01  e=9.342E+00  Homo sapiens

Organism: NCBI:txid165716